Protein AF-A0A378ACC3-F1 (afdb_monomer_lite)

pLDDT: mean 94.48, std 3.57, range [79.56, 98.38]

Organism: Klebsiella pneumoniae subsp. ozaenae (NCBI:txid574)

Structure (mmCIF, N/CA/C/O backbone):
data_AF-A0A378ACC3-F1
#
_entry.id   AF-A0A378ACC3-F1
#
loop_
_atom_site.group_PDB
_atom_site.id
_atom_site.type_symbol
_atom_site.label_atom_id
_atom_site.label_alt_id
_atom_site.label_comp_id
_atom_site.label_asym_id
_atom_site.label_entity_id
_atom_site.label_seq_id
_atom_site.pdbx_PDB_ins_code
_atom_site.Cartn_x
_atom_site.Cartn_y
_atom_site.Cartn_z
_atom_site.occupancy
_atom_site.B_iso_or_equiv
_atom_site.auth_seq_id
_atom_site.auth_comp_id
_atom_site.auth_asym_id
_atom_site.auth_atom_id
_atom_site.pdbx_PDB_model_num
ATOM 1 N N . MET A 1 1 ? -2.246 0.064 8.912 1.00 94.38 1 MET A N 1
ATOM 2 C CA . MET A 1 1 ? -2.917 -1.202 8.527 1.00 94.38 1 MET A CA 1
ATOM 3 C C . MET A 1 1 ? -4.135 -1.376 9.410 1.00 94.38 1 MET A C 1
ATOM 5 O O . MET A 1 1 ? -4.014 -1.194 10.613 1.00 94.38 1 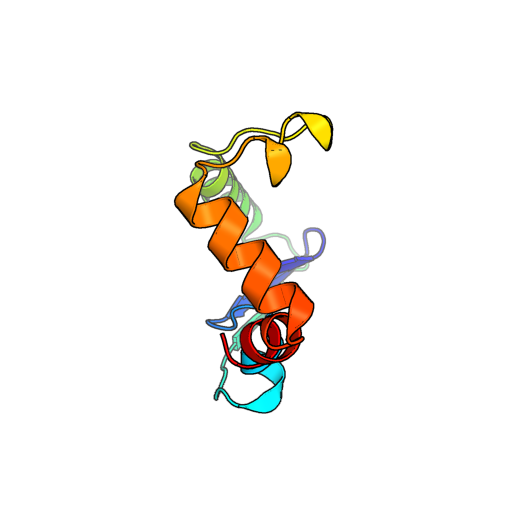MET A O 1
ATOM 9 N N . TRP A 1 2 ? -5.284 -1.686 8.820 1.00 96.06 2 TRP A N 1
ATOM 10 C CA . TRP A 1 2 ? -6.532 -1.927 9.545 1.00 96.06 2 TRP A CA 1
ATOM 11 C C . TRP A 1 2 ? -6.897 -3.401 9.376 1.00 96.06 2 TRP A C 1
ATOM 13 O O . TRP A 1 2 ? -6.829 -3.902 8.253 1.00 96.06 2 TRP A O 1
ATOM 23 N N . VAL A 1 3 ? -7.223 -4.084 10.472 1.00 96.25 3 VAL A N 1
ATOM 24 C CA . VAL A 1 3 ? -7.689 -5.477 10.469 1.00 96.25 3 VAL A CA 1
ATOM 25 C C . VAL A 1 3 ? -9.047 -5.500 11.154 1.00 96.25 3 VAL A C 1
ATOM 27 O O . VAL A 1 3 ? -9.169 -5.125 12.324 1.00 96.25 3 VAL A O 1
ATOM 30 N N . ASP A 1 4 ? -10.056 -5.890 10.378 1.00 93.56 4 ASP A N 1
ATOM 31 C CA . ASP A 1 4 ? -11.468 -5.806 10.741 1.00 93.56 4 ASP A CA 1
ATOM 32 C C . ASP A 1 4 ? -11.824 -4.418 11.296 1.00 93.56 4 ASP A C 1
ATOM 34 O O . ASP A 1 4 ? -11.392 -3.390 10.762 1.00 93.56 4 ASP A O 1
ATOM 38 N N . ASP A 1 5 ? -12.599 -4.393 12.381 1.00 92.62 5 ASP A N 1
ATOM 39 C CA . ASP A 1 5 ? -13.016 -3.172 13.054 1.00 92.62 5 ASP A CA 1
ATOM 40 C C . ASP A 1 5 ? -12.335 -2.933 14.408 1.00 92.62 5 ASP A C 1
ATOM 42 O O . ASP A 1 5 ? -12.742 -2.027 15.139 1.00 92.62 5 ASP A O 1
ATOM 46 N N . GLU A 1 6 ? -11.322 -3.725 14.756 1.00 94.50 6 GLU A N 1
ATOM 47 C CA . GLU A 1 6 ? -10.798 -3.789 16.128 1.00 94.50 6 GLU A CA 1
ATOM 48 C C . GLU A 1 6 ? -9.304 -3.506 16.218 1.00 94.50 6 GLU A C 1
ATOM 50 O O . GLU A 1 6 ? -8.835 -3.033 17.251 1.00 94.50 6 GLU A O 1
ATOM 55 N N . TRP A 1 7 ? -8.548 -3.742 15.147 1.00 97.38 7 TRP A N 1
ATOM 56 C CA . TRP A 1 7 ? -7.098 -3.610 15.180 1.00 97.38 7 TRP A CA 1
ATOM 57 C C . TRP A 1 7 ? -6.609 -2.576 14.180 1.00 97.38 7 TRP A C 1
ATOM 59 O O . TRP A 1 7 ? -6.958 -2.583 12.996 1.00 97.38 7 TRP A O 1
ATOM 69 N N . MET A 1 8 ? -5.747 -1.686 14.663 1.00 97.38 8 MET A N 1
ATOM 70 C CA . MET A 1 8 ? -5.103 -0.664 13.847 1.00 97.38 8 MET A CA 1
ATOM 71 C C . MET A 1 8 ? -3.613 -0.643 14.160 1.00 97.38 8 MET A C 1
ATOM 73 O O . MET A 1 8 ? -3.209 -0.455 15.302 1.00 97.38 8 MET A O 1
ATOM 77 N N . LEU A 1 9 ? -2.786 -0.825 13.137 1.00 97.62 9 LEU A N 1
ATOM 78 C CA . LEU A 1 9 ? -1.338 -0.682 13.226 1.00 97.62 9 LEU A CA 1
ATOM 79 C C . LEU A 1 9 ? -0.931 0.634 12.567 1.00 97.62 9 LEU A C 1
ATOM 81 O O . LEU A 1 9 ? -1.095 0.797 11.350 1.00 97.62 9 LEU A O 1
ATOM 85 N N . LEU A 1 10 ? -0.380 1.540 13.366 1.00 97.12 10 LEU A N 1
ATOM 86 C CA . LEU A 1 10 ? 0.255 2.772 12.917 1.00 97.12 10 LEU A CA 1
ATOM 87 C C . LEU A 1 10 ? 1.761 2.532 12.884 1.00 97.12 10 LEU A C 1
ATOM 89 O O . LEU A 1 10 ? 2.362 2.214 13.906 1.00 97.12 10 LEU A O 1
ATOM 93 N N . THR A 1 11 ? 2.374 2.628 11.713 1.00 97.12 11 THR A N 1
ATOM 94 C CA . THR A 1 11 ? 3.797 2.329 11.529 1.00 97.12 11 THR A CA 1
ATOM 95 C C . THR A 1 11 ? 4.352 3.135 10.363 1.00 97.12 11 THR A C 1
ATOM 97 O O . THR A 1 11 ? 3.610 3.450 9.431 1.00 97.12 11 THR A O 1
ATOM 100 N N . GLY A 1 12 ? 5.644 3.465 10.425 1.00 95.19 12 GLY A N 1
ATOM 101 C CA . GLY A 1 12 ? 6.400 3.993 9.287 1.00 95.19 12 GLY A CA 1
ATOM 102 C C . GLY A 1 12 ? 6.808 2.919 8.271 1.00 95.19 12 GLY A C 1
ATOM 103 O O . GLY A 1 12 ? 7.332 3.261 7.215 1.00 95.19 12 GLY A O 1
ATOM 104 N N . ASN A 1 13 ? 6.537 1.643 8.567 1.00 95.50 13 ASN A N 1
ATOM 105 C CA . ASN A 1 13 ? 6.949 0.522 7.738 1.00 95.50 13 ASN A CA 1
ATOM 106 C C . ASN A 1 13 ? 6.267 0.561 6.363 1.00 95.50 13 ASN A C 1
ATOM 108 O O . ASN A 1 13 ? 5.038 0.536 6.252 1.00 95.50 13 ASN A O 1
ATOM 112 N N . ASN A 1 14 ? 7.083 0.556 5.308 1.00 94.31 14 ASN A N 1
ATOM 113 C CA . ASN A 1 14 ? 6.629 0.625 3.915 1.00 94.31 14 ASN A CA 1
ATOM 114 C C . ASN A 1 14 ? 6.048 -0.690 3.371 1.00 94.31 14 ASN A C 1
ATOM 116 O O . ASN A 1 14 ? 5.608 -0.737 2.222 1.00 94.31 14 ASN A O 1
ATOM 120 N N . LEU A 1 15 ? 6.074 -1.768 4.157 1.00 93.75 15 LEU A N 1
ATOM 121 C CA . LEU A 1 15 ? 5.648 -3.111 3.770 1.00 93.75 15 LEU A CA 1
ATOM 122 C C . LEU A 1 15 ? 6.353 -3.607 2.493 1.00 93.75 15 LEU A C 1
ATOM 124 O O . LEU A 1 15 ? 5.762 -4.314 1.673 1.00 93.75 15 LEU A O 1
ATOM 128 N N . ASN A 1 16 ? 7.638 -3.269 2.333 1.00 93.56 16 ASN A N 1
ATOM 129 C CA . ASN A 1 16 ? 8.516 -3.742 1.260 1.00 93.56 16 ASN A CA 1
ATOM 130 C C . ASN A 1 16 ? 9.664 -4.610 1.826 1.00 93.56 16 ASN A C 1
ATOM 132 O O . ASN A 1 16 ? 10.000 -4.505 3.005 1.00 93.56 16 ASN A O 1
ATOM 136 N N . PRO A 1 17 ? 10.316 -5.476 1.022 1.00 92.50 17 PRO A N 1
ATOM 137 C CA . PRO A 1 17 ? 11.366 -6.380 1.515 1.00 92.50 17 PRO A CA 1
ATOM 138 C C . PRO A 1 17 ? 12.524 -5.691 2.248 1.00 92.50 17 PRO A C 1
ATOM 140 O O . PRO A 1 17 ? 13.185 -6.329 3.069 1.00 92.50 17 PRO A O 1
ATOM 143 N N . ARG A 1 18 ? 12.765 -4.414 1.941 1.00 92.81 18 ARG A N 1
ATOM 144 C CA . ARG A 1 18 ? 13.759 -3.566 2.590 1.00 92.81 18 ARG A CA 1
ATOM 145 C C . ARG A 1 18 ? 13.405 -3.315 4.062 1.00 92.81 18 ARG A C 1
ATOM 147 O O . ARG A 1 18 ? 14.238 -3.605 4.921 1.00 92.81 18 ARG A O 1
ATOM 154 N N . ALA A 1 19 ? 12.162 -2.927 4.351 1.00 92.50 19 ALA A N 1
ATOM 155 C CA . ALA A 1 19 ? 11.664 -2.708 5.709 1.00 92.50 19 ALA A CA 1
ATOM 156 C C . ALA A 1 19 ? 11.745 -3.967 6.593 1.00 92.50 19 ALA A C 1
ATOM 158 O O . ALA A 1 19 ? 11.929 -3.876 7.800 1.00 92.50 19 ALA A O 1
ATOM 159 N N . TRP A 1 20 ? 11.663 -5.170 6.006 1.00 90.62 20 TRP A N 1
ATOM 160 C CA . TRP A 1 20 ? 11.842 -6.426 6.757 1.00 90.62 20 TRP A CA 1
ATOM 161 C C . TRP A 1 20 ? 13.294 -6.800 7.053 1.00 90.62 20 TRP A C 1
ATOM 163 O O . TRP A 1 20 ? 13.531 -7.645 7.914 1.00 90.62 20 TRP A O 1
ATOM 173 N N . ARG A 1 21 ? 14.259 -6.292 6.283 1.00 90.38 21 ARG A N 1
ATOM 174 C CA . ARG A 1 21 ? 15.634 -6.818 6.292 1.00 90.38 21 ARG A CA 1
ATOM 175 C C . ARG A 1 21 ? 16.686 -5.809 6.712 1.00 90.38 21 ARG A C 1
ATOM 177 O O . ARG A 1 21 ? 17.762 -6.236 7.116 1.00 90.38 21 ARG A O 1
ATOM 184 N N . LEU A 1 22 ? 16.428 -4.521 6.517 1.00 91.06 22 LEU A N 1
ATOM 185 C CA . LEU A 1 22 ? 17.458 -3.487 6.570 1.00 91.06 22 LEU A CA 1
ATOM 186 C C . LEU A 1 22 ? 17.050 -2.295 7.426 1.00 91.06 22 LEU A C 1
ATOM 188 O O . LEU A 1 22 ? 17.886 -1.784 8.167 1.00 91.06 22 LEU A O 1
ATOM 192 N N . ASP A 1 23 ? 15.804 -1.841 7.306 1.00 93.56 23 ASP A N 1
ATOM 193 C CA . ASP A 1 23 ? 15.380 -0.626 7.994 1.00 93.56 23 ASP A CA 1
ATOM 194 C C . ASP A 1 23 ? 14.991 -0.917 9.452 1.00 93.56 23 ASP A C 1
ATOM 196 O O . ASP A 1 23 ? 14.503 -1.996 9.797 1.00 93.56 23 ASP A O 1
ATOM 200 N N . LEU A 1 24 ? 15.234 0.068 10.318 1.00 92.31 24 LEU A N 1
ATOM 201 C CA . LEU A 1 24 ? 14.723 0.068 11.683 1.00 92.31 24 LEU A CA 1
ATOM 202 C C . LEU A 1 24 ? 13.310 0.628 11.670 1.00 92.31 24 LEU A C 1
ATOM 204 O O . LEU A 1 24 ? 13.087 1.758 11.242 1.00 92.31 24 LEU A O 1
ATOM 208 N N . GLU A 1 25 ? 12.379 -0.162 12.179 1.00 95.19 25 GLU A N 1
ATOM 209 C CA . GLU A 1 25 ? 10.957 0.129 12.100 1.00 95.19 25 GLU A CA 1
ATOM 210 C C . GLU A 1 25 ? 10.353 0.193 13.497 1.00 95.19 25 GLU A C 1
ATOM 212 O O . GLU A 1 25 ? 10.739 -0.545 14.406 1.00 95.19 25 GLU A O 1
ATOM 217 N N . ASN A 1 26 ? 9.371 1.070 13.666 1.00 95.69 26 ASN A N 1
ATOM 218 C CA . ASN A 1 26 ? 8.572 1.165 14.876 1.00 95.69 26 ASN A CA 1
ATOM 219 C C . ASN A 1 26 ? 7.082 1.092 14.538 1.00 95.69 26 ASN A C 1
ATOM 221 O O . ASN A 1 26 ? 6.651 1.319 13.403 1.00 95.69 26 ASN A O 1
ATOM 225 N N . ALA A 1 27 ? 6.276 0.754 15.539 1.00 97.19 27 ALA A N 1
ATOM 226 C CA . ALA A 1 27 ? 4.838 0.725 15.373 1.00 97.19 27 ALA A CA 1
ATOM 227 C C . ALA A 1 27 ? 4.097 0.957 16.687 1.00 97.19 27 ALA A C 1
ATOM 229 O O . ALA A 1 27 ? 4.590 0.636 17.767 1.00 97.19 27 ALA A O 1
ATOM 230 N N . ILE A 1 28 ? 2.877 1.466 16.559 1.00 97.94 28 ILE A N 1
ATOM 231 C CA . ILE A 1 28 ? 1.860 1.492 17.602 1.00 97.94 28 ILE A CA 1
ATOM 232 C C . ILE A 1 28 ? 0.740 0.566 17.142 1.00 97.94 28 ILE A C 1
ATOM 234 O O . ILE A 1 28 ? 0.130 0.784 16.092 1.00 97.94 28 ILE A O 1
ATOM 238 N N . LEU A 1 29 ? 0.481 -0.473 17.932 1.00 98.00 29 LEU A N 1
ATOM 239 C CA . LEU A 1 29 ? -0.649 -1.366 17.730 1.00 98.00 29 LEU A CA 1
ATOM 240 C C . LEU A 1 29 ? -1.782 -0.951 18.668 1.00 98.00 29 LEU A C 1
ATOM 242 O O . LEU A 1 29 ? -1.622 -0.954 19.887 1.00 98.00 29 LEU A O 1
ATOM 246 N N . ILE A 1 30 ? -2.921 -0.596 18.087 1.00 97.75 30 ILE A N 1
ATOM 247 C CA . ILE A 1 30 ? -4.129 -0.195 18.800 1.00 97.75 30 ILE A CA 1
ATOM 248 C C . ILE A 1 30 ? -5.130 -1.345 18.725 1.00 97.75 30 ILE A C 1
ATOM 250 O O . ILE A 1 30 ? -5.453 -1.813 17.631 1.00 97.75 30 ILE A O 1
ATOM 254 N N . HIS A 1 31 ? -5.629 -1.752 19.891 1.00 97.75 31 HIS A N 1
ATOM 255 C CA . HIS A 1 31 ? -6.734 -2.691 20.047 1.00 97.75 31 HIS A CA 1
ATOM 256 C C . HIS A 1 31 ? -7.964 -1.937 20.563 1.00 97.75 31 HIS A C 1
ATOM 258 O O . HIS A 1 31 ? -7.943 -1.399 21.670 1.00 97.75 31 HIS A O 1
ATOM 264 N N . ASP A 1 32 ? -9.025 -1.888 19.764 1.00 96.69 32 ASP A N 1
ATOM 265 C CA . ASP A 1 32 ? -10.263 -1.154 20.030 1.00 96.69 32 ASP A CA 1
ATOM 266 C C . ASP A 1 32 ? -11.495 -2.085 19.988 1.00 96.69 32 ASP A C 1
ATOM 268 O O . ASP A 1 32 ? -12.369 -1.935 19.131 1.00 96.69 32 ASP A O 1
ATOM 272 N N . PRO A 1 33 ? -11.611 -3.052 20.921 1.00 96.44 33 PRO A N 1
ATOM 273 C CA . PRO A 1 33 ? -12.701 -4.037 20.919 1.00 96.44 33 PRO A CA 1
ATOM 274 C C . PRO A 1 33 ? -14.077 -3.406 21.183 1.00 96.44 33 PRO A C 1
ATOM 276 O O . PRO A 1 33 ? -15.115 -3.971 20.858 1.00 96.44 33 PRO A O 1
ATOM 279 N N . LYS A 1 34 ? -14.101 -2.211 21.786 1.00 96.44 34 LYS A N 1
ATOM 280 C CA . LYS A 1 34 ? -15.328 -1.445 22.052 1.00 96.44 34 LYS A CA 1
ATOM 281 C C . LYS A 1 34 ? -15.659 -0.448 20.938 1.00 96.44 34 LYS A C 1
ATOM 283 O O . LYS A 1 34 ? -16.644 0.277 21.067 1.00 96.44 34 LYS A O 1
ATOM 288 N N . ARG A 1 35 ? -14.856 -0.403 19.868 1.00 94.06 35 ARG A N 1
ATOM 289 C CA . ARG A 1 35 ? -15.030 0.460 18.689 1.00 94.06 35 ARG A CA 1
ATOM 290 C C . ARG A 1 35 ? -15.144 1.952 19.023 1.00 94.06 35 ARG A C 1
ATOM 292 O O . ARG A 1 35 ? -15.831 2.702 18.331 1.00 94.06 35 ARG A O 1
ATOM 299 N N . GLN A 1 36 ? -14.461 2.401 20.073 1.00 96.56 36 GLN A N 1
ATOM 300 C CA . GLN A 1 36 ? -14.490 3.791 20.534 1.00 96.56 36 GLN A CA 1
ATOM 301 C C . GLN A 1 36 ? -13.852 4.751 19.522 1.00 96.56 36 GLN A C 1
ATOM 303 O O . GLN A 1 36 ? -14.219 5.922 19.463 1.00 96.56 36 GLN A O 1
ATOM 308 N N . LEU A 1 37 ? -12.929 4.260 18.693 1.00 96.25 37 LEU A N 1
ATOM 309 C CA . LEU A 1 37 ? -12.242 5.027 17.655 1.00 96.25 37 LEU A CA 1
ATOM 310 C C . LEU A 1 37 ? -12.882 4.863 16.268 1.00 96.25 37 LEU A C 1
ATOM 312 O O . LEU A 1 37 ? -12.361 5.407 15.292 1.00 96.25 37 LEU A O 1
ATOM 316 N N . GLY A 1 38 ? -14.008 4.146 16.156 1.00 95.31 38 GLY A N 1
ATOM 317 C CA . GLY A 1 38 ? -14.647 3.817 14.877 1.00 95.31 38 GLY A CA 1
ATOM 318 C C . GLY A 1 38 ? -14.929 5.044 14.005 1.00 95.31 38 GLY A C 1
ATOM 319 O O . GLY A 1 38 ? -14.477 5.111 12.864 1.00 95.31 38 GLY A O 1
ATOM 320 N N . ALA A 1 39 ? -15.567 6.073 14.568 1.00 96.69 39 ALA A N 1
ATOM 321 C CA . ALA A 1 39 ? -15.883 7.299 13.830 1.00 96.69 39 ALA A CA 1
ATOM 322 C C . ALA A 1 39 ? -14.627 8.049 13.336 1.00 96.69 39 ALA A C 1
ATOM 324 O O . ALA A 1 39 ? -14.618 8.611 12.239 1.00 96.69 39 ALA A O 1
ATOM 325 N N . MET A 1 40 ? -13.544 8.045 14.125 1.00 95.88 40 MET A N 1
ATOM 326 C CA . MET A 1 40 ? -12.279 8.673 13.731 1.00 95.88 40 MET A CA 1
ATOM 327 C C . MET A 1 40 ? -11.632 7.917 12.566 1.00 95.88 40 MET A C 1
ATOM 329 O O . MET A 1 40 ? -11.217 8.533 11.584 1.00 95.88 40 MET A O 1
ATOM 333 N N . ARG A 1 41 ? -11.617 6.583 12.650 1.00 95.31 41 ARG A N 1
ATOM 334 C CA . ARG A 1 41 ? -11.109 5.687 11.607 1.00 95.31 41 ARG A CA 1
ATOM 335 C C . ARG A 1 41 ? -11.871 5.848 10.296 1.00 95.31 41 ARG A C 1
ATOM 337 O O . ARG A 1 41 ? -11.258 5.961 9.239 1.00 95.31 41 ARG A O 1
ATOM 344 N N . GLU A 1 42 ? -13.200 5.882 10.344 1.00 96.44 42 GLU A N 1
ATOM 345 C CA . GLU A 1 42 ? -14.032 6.070 9.152 1.00 96.44 42 GLU A CA 1
ATOM 346 C C . GLU A 1 42 ? -13.760 7.411 8.475 1.00 96.44 42 GLU A C 1
ATOM 348 O O . GLU A 1 42 ? -13.612 7.472 7.251 1.00 96.44 42 GLU A O 1
ATOM 353 N N . LYS A 1 43 ? -13.639 8.483 9.267 1.00 98.12 43 LYS A N 1
ATOM 354 C CA . LYS A 1 43 ? -13.282 9.810 8.763 1.00 98.12 43 LYS A CA 1
ATOM 355 C C . LYS A 1 43 ? -11.923 9.788 8.065 1.00 98.12 43 LYS A C 1
ATOM 357 O O . LYS A 1 43 ? -11.818 10.287 6.946 1.00 98.12 43 LYS A O 1
ATOM 362 N N . GLU A 1 44 ? -10.907 9.200 8.690 1.00 97.06 44 GLU A N 1
ATOM 363 C CA . GLU A 1 44 ? -9.566 9.073 8.112 1.00 97.06 44 GLU A CA 1
ATOM 364 C C . GLU A 1 44 ? -9.584 8.265 6.806 1.00 97.06 44 GLU A C 1
ATOM 366 O O . GLU A 1 44 ? -9.110 8.737 5.774 1.00 97.06 44 GLU A O 1
ATOM 371 N N . LEU A 1 45 ? -10.204 7.083 6.806 1.00 96.62 45 LEU A N 1
ATOM 372 C CA . LEU A 1 45 ? -10.292 6.232 5.619 1.00 96.62 45 LEU A CA 1
ATOM 373 C C . LEU A 1 45 ? -11.065 6.900 4.478 1.00 96.62 45 LEU A C 1
ATOM 375 O O . LEU A 1 45 ? -10.702 6.737 3.311 1.00 96.62 45 LEU A O 1
ATOM 379 N N . LYS A 1 46 ? -12.119 7.664 4.786 1.00 98.06 46 LYS A N 1
ATOM 380 C CA . LYS A 1 46 ? -12.849 8.458 3.791 1.00 98.06 46 LYS A CA 1
ATOM 381 C C . LYS A 1 46 ? -11.949 9.534 3.188 1.00 98.06 46 LYS A C 1
ATOM 383 O O . LYS A 1 46 ? -11.930 9.673 1.969 1.00 98.06 46 LYS A O 1
ATOM 388 N N . LEU A 1 47 ? -11.173 10.238 4.016 1.00 98.31 47 LEU A N 1
ATOM 389 C CA . LEU A 1 47 ? -10.217 11.245 3.555 1.00 98.31 47 LEU A CA 1
ATOM 390 C C . LEU A 1 47 ? -9.154 10.635 2.636 1.00 98.31 47 LEU A C 1
ATOM 392 O O . LEU A 1 47 ? -8.981 11.130 1.523 1.00 98.31 47 LEU A O 1
ATOM 396 N N . ILE A 1 48 ? -8.531 9.523 3.039 1.00 97.44 48 ILE A N 1
ATOM 397 C CA . ILE A 1 48 ? -7.538 8.792 2.231 1.00 97.44 48 ILE A CA 1
ATOM 398 C C . ILE A 1 48 ? -8.110 8.414 0.857 1.00 97.44 48 ILE A C 1
ATOM 400 O O . ILE A 1 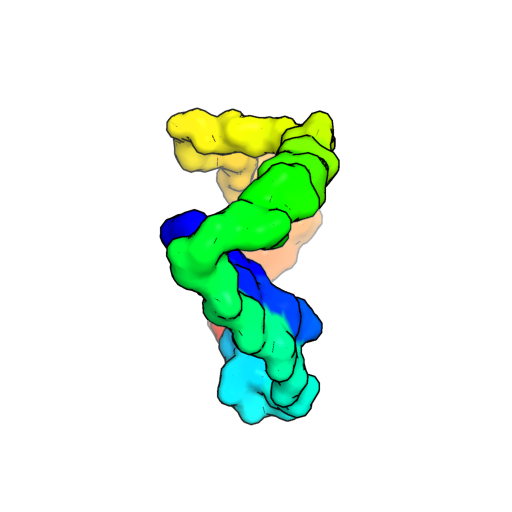48 ? -7.415 8.493 -0.154 1.00 97.44 48 ILE A O 1
ATOM 404 N N . ARG A 1 49 ? -9.389 8.027 0.796 1.00 97.94 49 ARG A N 1
ATOM 405 C CA . ARG A 1 49 ? -10.061 7.594 -0.440 1.00 97.94 49 ARG A CA 1
ATOM 406 C C . ARG A 1 49 ? -10.542 8.741 -1.339 1.00 97.94 49 ARG A C 1
ATOM 408 O O . ARG A 1 49 ? -10.961 8.470 -2.456 1.00 97.94 49 ARG A O 1
ATOM 415 N N . THR A 1 50 ? -10.470 10.000 -0.905 1.00 98.38 50 THR A N 1
ATOM 416 C CA . THR A 1 50 ? -11.036 11.154 -1.642 1.00 98.38 50 THR A CA 1
ATOM 417 C C . THR A 1 50 ? -10.479 11.298 -3.062 1.00 98.38 50 THR A C 1
ATOM 419 O O . THR A 1 50 ? -11.207 11.671 -3.977 1.00 98.38 50 THR A O 1
ATOM 422 N N . HIS A 1 51 ? -9.197 10.983 -3.260 1.00 98.00 51 HIS A N 1
ATOM 423 C CA . HIS A 1 51 ? -8.503 11.126 -4.545 1.00 98.00 51 HIS A CA 1
ATOM 424 C C . HIS A 1 51 ? -8.043 9.782 -5.118 1.00 98.00 51 HIS A C 1
ATOM 426 O O . HIS A 1 51 ? -7.039 9.710 -5.825 1.00 98.00 51 HIS A O 1
ATOM 432 N N . THR A 1 52 ? -8.757 8.700 -4.801 1.00 97.62 52 THR A N 1
ATOM 433 C CA . THR A 1 52 ? -8.461 7.370 -5.337 1.00 97.62 52 THR A CA 1
ATOM 434 C C . THR A 1 52 ? -9.480 6.978 -6.398 1.00 97.62 52 THR A C 1
ATOM 436 O O . THR A 1 52 ? -10.614 7.449 -6.428 1.00 97.62 52 THR A O 1
ATOM 439 N N . THR A 1 53 ? -9.062 6.112 -7.317 1.00 96.88 53 THR A N 1
ATOM 440 C CA . THR A 1 53 ? -9.952 5.502 -8.308 1.00 96.88 53 THR A CA 1
ATOM 441 C C . THR A 1 53 ? -9.972 4.004 -8.071 1.00 96.88 53 THR A C 1
ATOM 443 O O . THR A 1 53 ? -8.921 3.381 -7.918 1.00 96.88 53 THR A O 1
ATOM 446 N N . VAL A 1 54 ? -11.168 3.418 -8.031 1.00 97.06 54 VAL A N 1
ATOM 447 C CA . VAL A 1 54 ? -11.318 1.967 -7.896 1.00 97.06 54 VAL A CA 1
ATOM 448 C C . VAL A 1 54 ? -10.914 1.306 -9.209 1.00 97.06 54 VAL A C 1
ATOM 450 O O . VAL A 1 54 ? -11.561 1.511 -10.235 1.00 97.06 54 VAL A O 1
ATOM 453 N N . VAL A 1 55 ? -9.863 0.490 -9.161 1.00 97.19 55 VAL A N 1
ATOM 454 C CA . VAL A 1 55 ? -9.458 -0.378 -10.273 1.00 97.19 55 VAL A CA 1
ATOM 455 C C . VAL A 1 55 ? -10.432 -1.553 -10.332 1.00 97.19 55 VAL A C 1
ATOM 457 O O . VAL A 1 55 ? -10.516 -2.326 -9.378 1.00 97.19 55 VAL A O 1
ATOM 460 N N . LYS A 1 56 ? -11.189 -1.683 -11.427 1.00 97.75 56 LYS A N 1
ATOM 461 C CA . LYS A 1 56 ? -12.205 -2.739 -11.594 1.00 97.75 56 LYS A CA 1
ATOM 462 C C . LYS A 1 56 ? -11.641 -3.959 -12.309 1.00 97.75 56 LYS A C 1
ATOM 464 O O . LYS A 1 56 ? -12.104 -5.074 -12.086 1.00 97.75 56 LYS A O 1
ATOM 469 N N . HIS A 1 57 ? -10.647 -3.750 -13.166 1.00 97.56 57 HIS A N 1
ATOM 470 C CA . HIS A 1 57 ? -10.024 -4.796 -13.955 1.00 97.56 57 HIS A CA 1
ATOM 471 C C . HIS A 1 57 ? -8.526 -4.526 -14.145 1.00 97.56 57 HIS A C 1
ATOM 473 O O . HIS A 1 57 ? -8.094 -3.385 -14.266 1.00 97.56 57 HIS A O 1
ATOM 479 N N . TYR A 1 58 ? -7.701 -5.575 -14.241 1.00 95.00 58 TYR A N 1
ATOM 480 C CA . TYR A 1 58 ? -6.245 -5.404 -14.399 1.00 95.00 58 TYR A CA 1
ATOM 481 C C . TYR A 1 58 ? -5.853 -4.658 -15.688 1.00 95.00 58 TYR A C 1
ATOM 483 O O . TYR A 1 58 ? -4.771 -4.087 -15.758 1.00 95.00 58 TYR A O 1
ATOM 491 N N . ARG A 1 59 ? -6.726 -4.669 -16.707 1.00 94.69 59 ARG A N 1
ATOM 492 C CA . ARG A 1 59 ? -6.540 -3.927 -17.971 1.00 94.69 59 ARG A CA 1
ATOM 493 C C . ARG A 1 59 ? -6.807 -2.427 -17.847 1.00 94.69 59 ARG A C 1
ATOM 495 O O . ARG A 1 59 ? -6.456 -1.698 -18.765 1.00 94.69 59 ARG A O 1
ATOM 502 N N . ASP A 1 60 ? -7.384 -1.974 -16.735 1.00 94.69 60 ASP A N 1
ATOM 503 C CA . ASP A 1 60 ? -7.484 -0.542 -16.429 1.00 94.69 60 ASP A CA 1
ATOM 504 C C . ASP A 1 60 ? -6.084 0.048 -16.168 1.00 94.69 60 ASP A C 1
ATOM 506 O O . ASP A 1 60 ? -5.879 1.258 -16.244 1.00 94.69 60 ASP A O 1
ATOM 510 N N . LEU A 1 61 ? -5.101 -0.815 -15.880 1.00 95.38 61 LEU A N 1
ATOM 511 C CA . LEU A 1 61 ? -3.696 -0.464 -15.759 1.00 95.38 61 LEU A CA 1
ATOM 512 C C . LEU A 1 61 ? -2.980 -0.669 -17.096 1.00 95.38 61 LEU A C 1
ATOM 514 O O . LEU A 1 61 ? -3.111 -1.700 -17.756 1.00 95.38 61 LEU A O 1
ATOM 518 N N . GLN A 1 62 ? -2.156 0.309 -17.459 1.00 94.69 62 GLN A N 1
ATOM 519 C CA . GLN A 1 62 ? -1.318 0.239 -18.649 1.00 94.69 62 GLN A CA 1
ATOM 520 C C . GLN A 1 62 ? -0.330 -0.927 -18.575 1.00 94.69 62 GLN A C 1
ATOM 522 O O . GLN A 1 62 ? 0.346 -1.142 -17.562 1.00 94.69 62 GLN A O 1
ATOM 527 N N . SER A 1 63 ? -0.173 -1.631 -19.692 1.00 94.62 63 SER A N 1
ATOM 528 C CA . SER A 1 63 ? 0.892 -2.610 -19.834 1.00 94.62 63 SER A CA 1
ATOM 529 C C . SER A 1 63 ? 2.226 -1.910 -20.112 1.00 94.62 63 SER A C 1
ATOM 531 O O . SER A 1 63 ? 2.295 -0.784 -20.603 1.00 94.62 63 SER A O 1
ATOM 533 N N . ILE A 1 64 ? 3.338 -2.617 -19.898 1.00 93.25 64 ILE A N 1
ATOM 534 C CA . ILE A 1 64 ? 4.675 -2.110 -20.262 1.00 93.25 64 ILE A CA 1
ATOM 535 C C . ILE A 1 64 ? 4.773 -1.803 -21.771 1.00 93.25 64 ILE A C 1
ATOM 537 O O . ILE A 1 64 ? 5.602 -0.990 -22.192 1.00 93.25 64 ILE A O 1
ATOM 541 N N . ALA A 1 65 ? 3.949 -2.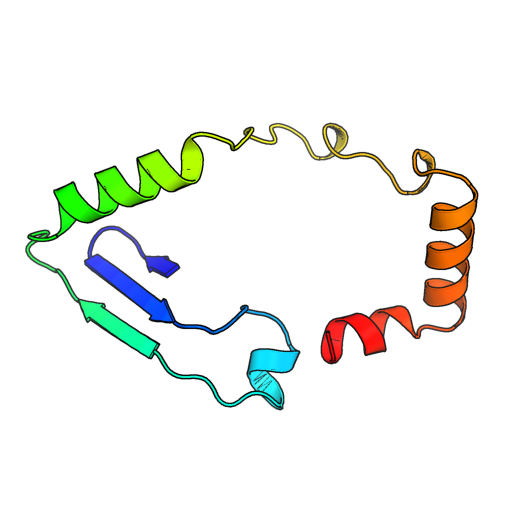453 -22.602 1.00 93.00 65 ALA A N 1
ATOM 542 C CA . ALA A 1 65 ? 3.881 -2.196 -24.037 1.00 93.00 65 ALA A CA 1
ATOM 543 C C . ALA A 1 65 ? 3.194 -0.865 -24.384 1.00 93.00 65 ALA A C 1
ATOM 545 O O . ALA A 1 65 ? 3.349 -0.411 -25.513 1.00 93.00 65 ALA A O 1
ATOM 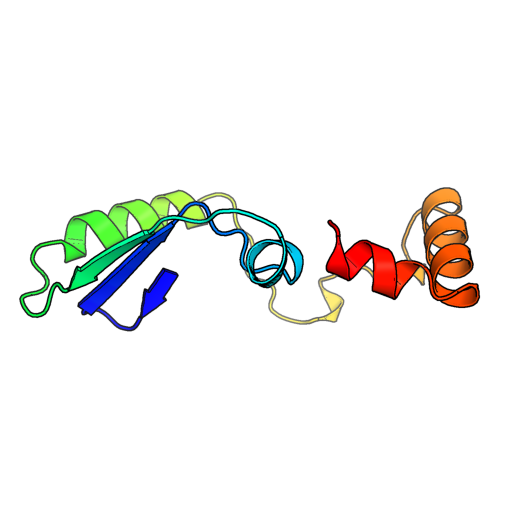546 N N . ASP A 1 66 ? 2.541 -0.213 -23.425 1.00 95.38 66 ASP A N 1
ATOM 547 C CA . ASP A 1 66 ? 1.890 1.089 -23.600 1.00 95.38 66 ASP A CA 1
ATOM 548 C C . ASP A 1 66 ? 2.779 2.237 -23.096 1.00 95.38 66 ASP A C 1
ATOM 550 O O . ASP A 1 66 ? 2.590 3.396 -23.454 1.00 95.38 66 ASP A O 1
ATOM 554 N N . TYR A 1 67 ? 3.825 1.925 -22.321 1.00 96.56 67 TYR A N 1
ATOM 555 C CA . TYR A 1 67 ? 4.729 2.935 -21.767 1.00 96.56 67 TYR A CA 1
ATOM 556 C C . TYR A 1 67 ? 5.574 3.628 -22.844 1.00 96.56 67 TYR A C 1
ATOM 558 O O . TYR A 1 67 ? 5.953 2.982 -23.834 1.00 96.56 67 TYR A O 1
ATOM 566 N N . PRO A 1 68 ? 5.992 4.891 -22.620 1.00 97.56 68 PRO A N 1
ATOM 567 C CA . PRO A 1 68 ? 6.915 5.597 -23.500 1.00 97.56 68 PRO A CA 1
ATOM 568 C C . PRO A 1 68 ? 8.1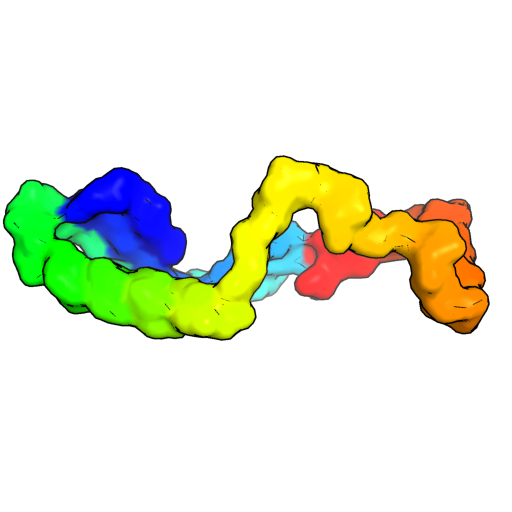66 4.774 -23.823 1.00 97.56 68 PRO A C 1
ATOM 570 O O . PRO A 1 68 ? 8.714 4.066 -22.972 1.00 97.56 68 PRO A O 1
ATOM 573 N N . VAL A 1 69 ? 8.664 4.897 -25.057 1.00 96.75 69 VAL A N 1
ATOM 574 C CA . VAL A 1 69 ? 9.741 4.046 -25.598 1.00 96.75 69 VAL A CA 1
ATOM 575 C C . VAL A 1 69 ? 10.974 4.005 -24.688 1.00 96.75 69 VAL A C 1
ATOM 577 O O . VAL A 1 69 ? 11.535 2.930 -24.465 1.00 96.75 69 VAL A O 1
ATOM 580 N N . LYS A 1 70 ? 11.388 5.152 -24.132 1.00 96.75 70 LYS A N 1
ATOM 581 C CA . LYS A 1 70 ? 12.549 5.248 -23.230 1.00 96.75 70 LYS A CA 1
ATOM 582 C C . LYS A 1 70 ? 12.357 4.404 -21.960 1.00 96.75 70 LYS A C 1
ATOM 584 O O . LYS A 1 70 ? 13.231 3.609 -21.619 1.00 96.75 70 LYS A O 1
ATOM 589 N N . VAL A 1 71 ? 11.188 4.509 -21.324 1.00 96.12 71 VAL A N 1
ATOM 590 C CA . VAL A 1 71 ? 10.831 3.768 -20.101 1.00 96.12 71 VAL A CA 1
ATOM 591 C C . VAL A 1 71 ? 10.754 2.268 -20.384 1.00 96.12 71 VAL A C 1
ATOM 593 O O . VAL A 1 71 ? 11.363 1.457 -19.686 1.00 96.12 71 VAL A O 1
ATOM 596 N N . ARG A 1 72 ? 10.085 1.883 -21.475 1.00 95.94 72 ARG A N 1
ATOM 597 C CA . ARG A 1 72 ? 9.963 0.482 -21.896 1.00 95.94 72 ARG A CA 1
ATOM 598 C C . ARG A 1 72 ? 11.321 -0.174 -22.144 1.00 95.94 72 ARG A C 1
ATOM 600 O O . ARG A 1 72 ? 11.542 -1.308 -21.714 1.00 95.94 72 ARG A O 1
ATOM 607 N N . LYS A 1 73 ? 12.235 0.521 -22.836 1.00 95.69 73 LYS A N 1
ATOM 608 C CA . LYS A 1 73 ? 13.601 0.034 -23.096 1.00 95.69 73 LYS A CA 1
ATOM 609 C C . LYS A 1 73 ? 14.375 -0.175 -21.791 1.00 95.69 73 LYS A C 1
ATOM 611 O O . LYS A 1 73 ? 15.015 -1.216 -21.647 1.00 95.69 73 LYS A O 1
ATOM 616 N N . LEU A 1 74 ? 14.268 0.756 -20.840 1.00 94.69 74 LEU A N 1
ATOM 617 C CA . LEU A 1 74 ? 14.905 0.646 -19.525 1.00 94.69 74 LEU A CA 1
ATOM 618 C C . LEU A 1 74 ? 14.399 -0.578 -18.749 1.00 94.69 74 LEU A C 1
ATOM 620 O O . LEU A 1 74 ? 15.200 -1.431 -18.372 1.00 94.69 74 LEU A O 1
ATOM 624 N N . ILE A 1 75 ? 13.079 -0.716 -18.587 1.00 93.62 75 ILE A N 1
ATOM 625 C CA . ILE A 1 75 ? 12.468 -1.837 -17.853 1.00 93.62 75 ILE A CA 1
ATOM 626 C C . ILE A 1 75 ? 12.876 -3.182 -18.472 1.00 93.62 75 ILE A C 1
ATOM 628 O O . ILE A 1 75 ? 13.269 -4.107 -17.761 1.00 93.62 75 ILE A O 1
ATOM 632 N N . ARG A 1 76 ? 12.839 -3.299 -19.808 1.00 93.50 76 ARG A N 1
ATOM 633 C CA . ARG A 1 76 ? 13.251 -4.528 -20.512 1.00 93.50 76 ARG A CA 1
ATOM 634 C C . ARG A 1 76 ? 14.731 -4.848 -20.309 1.00 93.50 76 ARG A C 1
ATOM 636 O O . ARG A 1 76 ? 15.072 -6.019 -20.152 1.00 93.50 76 ARG A O 1
ATOM 643 N N . ARG A 1 77 ? 15.604 -3.835 -20.300 1.00 94.12 77 ARG A N 1
ATOM 644 C CA . ARG A 1 77 ? 17.039 -4.018 -20.041 1.00 94.12 77 ARG A CA 1
ATOM 645 C C . ARG A 1 77 ? 17.279 -4.522 -18.620 1.00 94.12 77 ARG A C 1
ATOM 647 O O . ARG A 1 77 ? 17.991 -5.507 -18.473 1.00 94.12 77 ARG A O 1
ATOM 654 N N . LEU A 1 78 ? 16.648 -3.909 -17.615 1.00 93.31 78 LEU A N 1
ATOM 655 C CA . LEU A 1 78 ? 16.775 -4.302 -16.204 1.00 93.31 78 LEU A CA 1
ATOM 656 C C . LEU A 1 78 ? 16.319 -5.745 -15.958 1.00 93.31 78 LEU A C 1
ATOM 658 O O . LEU A 1 78 ? 17.036 -6.507 -15.313 1.00 93.31 78 LEU A O 1
ATOM 662 N N . ARG A 1 79 ? 15.185 -6.145 -16.550 1.00 91.75 79 ARG A N 1
ATOM 663 C CA . ARG A 1 79 ? 14.684 -7.529 -16.489 1.00 91.75 79 ARG A CA 1
ATOM 664 C C . ARG A 1 79 ? 15.638 -8.531 -17.134 1.00 91.75 79 ARG A C 1
ATOM 666 O O . ARG A 1 79 ? 15.838 -9.619 -16.603 1.00 91.75 79 ARG A O 1
ATOM 673 N N . ARG A 1 80 ? 16.253 -8.176 -18.271 1.00 93.06 80 ARG A N 1
ATOM 674 C CA . ARG A 1 80 ? 17.191 -9.062 -18.984 1.00 93.06 80 ARG A CA 1
ATOM 675 C C . ARG A 1 80 ? 18.415 -9.401 -18.132 1.00 93.06 80 ARG A C 1
ATOM 677 O O . ARG A 1 80 ? 18.845 -10.547 -18.130 1.00 93.06 80 ARG A O 1
ATOM 684 N N . ILE A 1 81 ? 18.943 -8.420 -17.404 1.00 93.19 81 ILE A N 1
ATOM 685 C CA . ILE A 1 81 ? 20.103 -8.591 -16.515 1.00 93.19 81 ILE A CA 1
ATOM 686 C C . ILE A 1 81 ? 19.714 -8.993 -15.081 1.00 93.19 81 ILE A C 1
ATOM 688 O O . ILE A 1 81 ? 20.583 -9.085 -14.223 1.00 93.19 81 ILE A O 1
ATOM 692 N N . ARG A 1 82 ? 18.421 -9.243 -14.817 1.00 89.44 82 ARG A N 1
ATOM 693 C CA . ARG A 1 82 ? 17.851 -9.652 -13.517 1.00 89.44 82 ARG A CA 1
ATOM 694 C C . ARG A 1 82 ? 18.128 -8.698 -12.341 1.00 89.44 82 ARG A C 1
ATOM 696 O O . ARG A 1 82 ? 17.988 -9.096 -11.184 1.00 89.44 82 ARG A O 1
ATOM 703 N N . ILE A 1 83 ? 18.497 -7.444 -12.620 1.00 91.44 83 ILE A N 1
ATOM 704 C CA . ILE A 1 83 ? 18.716 -6.410 -11.590 1.00 91.44 83 ILE A CA 1
ATOM 705 C C . ILE A 1 83 ? 17.384 -5.906 -11.022 1.00 91.44 83 ILE A C 1
ATOM 707 O O . ILE A 1 83 ? 17.335 -5.430 -9.893 1.00 91.44 83 ILE A O 1
ATOM 711 N N . ASP A 1 84 ? 16.280 -6.076 -11.748 1.00 86.69 84 ASP A N 1
ATOM 712 C CA . ASP A 1 84 ? 14.931 -5.762 -11.273 1.00 86.69 84 ASP A CA 1
ATOM 713 C C . ASP A 1 84 ? 14.597 -6.431 -9.927 1.00 86.69 84 ASP A C 1
ATOM 715 O O . ASP A 1 84 ? 14.024 -5.785 -9.053 1.00 86.69 84 ASP A O 1
ATOM 719 N N . ARG A 1 85 ? 15.039 -7.680 -9.713 1.00 85.38 85 ARG A N 1
ATOM 720 C CA . ARG A 1 85 ? 14.865 -8.395 -8.433 1.00 85.38 85 ARG A CA 1
ATOM 721 C C . ARG A 1 85 ? 15.701 -7.829 -7.289 1.00 85.38 85 ARG A C 1
ATOM 723 O O . ARG A 1 85 ? 15.344 -8.004 -6.128 1.00 85.38 85 ARG A O 1
ATOM 730 N N . LEU A 1 86 ? 16.854 -7.246 -7.605 1.00 86.62 86 LEU A N 1
ATOM 731 C CA . LEU A 1 86 ? 17.711 -6.606 -6.612 1.00 86.62 86 LEU A CA 1
ATOM 732 C C . LEU A 1 86 ? 17.115 -5.258 -6.210 1.00 86.62 86 LEU A C 1
ATOM 734 O O . LEU A 1 86 ? 17.000 -4.975 -5.023 1.00 86.62 86 LEU A O 1
ATOM 738 N N . ILE A 1 87 ? 16.666 -4.479 -7.199 1.00 88.25 87 ILE A N 1
ATOM 739 C CA . ILE A 1 87 ? 15.983 -3.201 -6.985 1.00 88.25 87 ILE A CA 1
ATOM 740 C C . ILE A 1 87 ? 14.779 -3.404 -6.067 1.00 88.25 87 ILE A C 1
ATOM 742 O O . ILE A 1 87 ? 14.704 -2.744 -5.043 1.00 88.25 87 ILE A O 1
ATOM 746 N N . SER A 1 88 ? 13.913 -4.384 -6.353 1.00 86.06 88 SER A N 1
ATOM 747 C CA . SER A 1 88 ? 12.720 -4.660 -5.537 1.00 86.06 88 SER A CA 1
ATOM 748 C C . SER A 1 88 ? 13.009 -5.141 -4.108 1.00 86.06 88 SER A C 1
ATOM 750 O O . SER A 1 88 ? 12.078 -5.382 -3.346 1.00 86.06 88 SER A O 1
ATOM 752 N N . ARG A 1 89 ? 14.273 -5.426 -3.772 1.00 84.56 89 ARG A N 1
ATOM 753 C CA . ARG A 1 89 ? 14.687 -5.848 -2.427 1.00 84.56 89 ARG A CA 1
ATOM 754 C C . ARG A 1 89 ? 15.298 -4.716 -1.609 1.00 84.56 89 ARG A C 1
ATOM 756 O O . ARG A 1 89 ? 15.320 -4.832 -0.389 1.00 84.56 89 ARG A O 1
ATOM 763 N N . ILE A 1 90 ? 15.844 -3.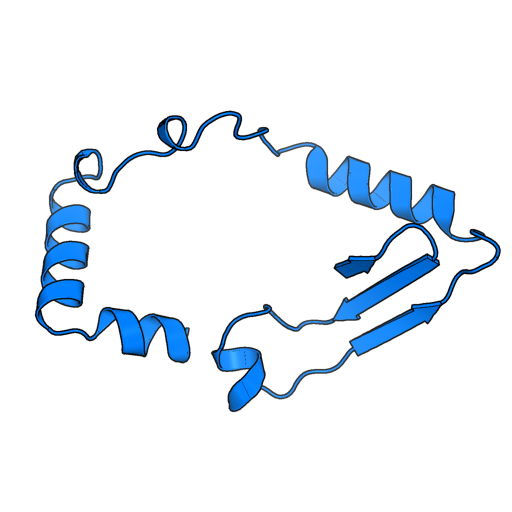700 -2.272 1.00 85.06 90 ILE A N 1
ATOM 764 C CA . ILE A 1 90 ? 16.629 -2.624 -1.649 1.00 85.06 90 ILE A CA 1
ATOM 765 C C . ILE A 1 90 ? 15.877 -1.287 -1.690 1.00 85.06 90 ILE A C 1
ATOM 767 O O . ILE A 1 90 ? 16.112 -0.436 -0.834 1.00 85.06 90 ILE A O 1
ATOM 771 N N . LEU A 1 91 ? 14.988 -1.099 -2.668 1.00 79.56 91 LEU A N 1
ATOM 772 C CA . LEU A 1 91 ? 14.064 0.032 -2.776 1.00 79.56 91 LEU A CA 1
ATOM 773 C C . LEU A 1 91 ? 12.648 -0.440 -2.441 1.00 79.56 91 LEU A C 1
ATOM 775 O O . LEU A 1 91 ? 11.947 0.309 -1.732 1.00 79.56 91 LEU A O 1
#

Sequence (91 aa):
MWVDDEWMLLTGNNLNPRAWRLDLENAILIHDPKRQLGAMREKELKLIRTHTTVVKHYRDLQSIADYPVKVRKLIRRLRRIRIDRLISRIL

Secondary structure (DSSP, 8-state):
-EETTTEEEEE----SHHHHHTS---EEEEE-TT-TTHHHHHHHHHHHHTT-----SGGGSPPTTTS-HHHHHHHHHHHHTTTHHHHHHH-

Radius of gyration: 18.92 Å; chains: 1; bounding box: 36×21×48 Å

Foldseek 3Di:
DDDDLFKDKDWPQPPALCSVPPDDIDIDIGGHPVSPCVVVVVVVVCVVCVPDDDDPDPVVDDDLVRDDPVSSVVVVVCVVVVCVVVVRNND